Protein AF-A0A962SZ86-F1 (afdb_monomer_lite)

Secondary structure (DSSP, 8-state):
---SEEEES---HHHHHHHHHTTPEEEE--TT--HHHHHHHHHHHHHHT--TTHHHHHHHS---TTTTHHHHHT----

Radius of gyration: 17.13 Å; chains: 1; bounding box: 24×29×54 Å

Sequence (78 aa):
RDCAAVYCQAIGGSAIRQLLAVGVQPIRVEENVPVERLLNEAQAALKAGTAPWLPGVRRRRNDDPHRFEAMEAEGWQE

Foldseek 3Di:
DDALEDEDQDDDPVVCVVCVVVLYHYHHDHPPDDPVNVVVVQVVCVVVVNRPSNVSVVVVPPPPPCPCVVVVVVPDDD

Structure (mmCIF, N/CA/C/O backbone):
data_AF-A0A962SZ86-F1
#
_entry.id   AF-A0A962SZ86-F1
#
loop_
_atom_site.group_PDB
_atom_site.id
_atom_site.type_symbol
_atom_site.label_atom_id
_atom_site.label_alt_id
_atom_site.label_comp_id
_atom_site.label_asym_id
_atom_site.label_entity_id
_atom_site.label_seq_id
_atom_site.pdbx_PDB_ins_code
_atom_site.Cartn_x
_atom_site.Cartn_y
_atom_site.Cartn_z
_atom_site.occupancy
_atom_site.B_iso_or_equiv
_atom_site.auth_seq_id
_atom_site.auth_comp_id
_atom_site.auth_asym_id
_atom_site.auth_atom_id
_atom_site.pdbx_PDB_model_num
ATOM 1 N N . ARG A 1 1 ? -9.009 -5.631 -12.783 1.00 50.16 1 ARG A N 1
ATOM 2 C CA . ARG A 1 1 ? -8.565 -5.991 -11.404 1.00 50.16 1 ARG A CA 1
ATOM 3 C C . ARG A 1 1 ? -7.268 -5.215 -11.183 1.00 50.16 1 ARG A C 1
ATOM 5 O O . ARG A 1 1 ? -6.215 -5.713 -11.555 1.00 50.16 1 ARG A O 1
ATOM 12 N N . ASP A 1 2 ? -7.352 -3.993 -10.645 1.00 73.44 2 ASP A N 1
ATOM 13 C CA . ASP A 1 2 ? -6.403 -2.909 -10.992 1.00 73.44 2 ASP A CA 1
ATOM 14 C C . ASP A 1 2 ? -5.747 -2.225 -9.778 1.00 73.44 2 ASP A C 1
ATOM 16 O O . ASP A 1 2 ? -5.426 -1.040 -9.811 1.00 73.44 2 ASP A O 1
ATOM 20 N N . CYS A 1 3 ? -5.553 -2.945 -8.669 1.00 89.38 3 CYS A N 1
ATOM 21 C CA . CYS A 1 3 ? -5.008 -2.348 -7.446 1.00 89.38 3 CYS A CA 1
ATOM 22 C C . CYS A 1 3 ? -3.491 -2.555 -7.312 1.00 89.38 3 CYS A C 1
ATOM 24 O O . CYS A 1 3 ? -2.965 -3.666 -7.421 1.00 89.38 3 CYS A O 1
ATOM 26 N N . ALA A 1 4 ? -2.779 -1.471 -7.005 1.00 91.06 4 ALA A N 1
ATOM 27 C CA . ALA A 1 4 ? -1.352 -1.490 -6.697 1.00 91.06 4 ALA A CA 1
ATOM 28 C C . ALA A 1 4 ? -1.061 -1.986 -5.272 1.00 91.06 4 ALA A C 1
ATOM 30 O O . ALA A 1 4 ? -0.135 -2.768 -5.048 1.00 91.06 4 ALA A O 1
ATOM 31 N N . ALA A 1 5 ? -1.883 -1.536 -4.327 1.00 93.94 5 ALA A N 1
ATOM 32 C CA . ALA A 1 5 ? -1.748 -1.783 -2.903 1.00 93.94 5 ALA A CA 1
ATOM 33 C C . ALA A 1 5 ? -3.118 -1.844 -2.219 1.00 93.94 5 ALA A C 1
ATOM 35 O O . ALA A 1 5 ? -4.112 -1.364 -2.766 1.00 93.94 5 ALA A O 1
ATOM 36 N N . VAL A 1 6 ? -3.151 -2.423 -1.021 1.00 94.81 6 VAL A N 1
ATOM 37 C CA . VAL A 1 6 ? -4.319 -2.489 -0.135 1.00 94.81 6 VAL A CA 1
ATOM 38 C C . VAL A 1 6 ? -3.882 -2.028 1.249 1.00 94.81 6 VAL A C 1
ATOM 40 O O . VAL A 1 6 ? -2.950 -2.591 1.815 1.00 94.81 6 VAL A O 1
ATOM 43 N N . TYR A 1 7 ? -4.558 -1.020 1.794 1.00 96.06 7 TYR A N 1
ATOM 44 C CA . TYR A 1 7 ? -4.331 -0.529 3.153 1.00 96.06 7 TYR A CA 1
ATOM 45 C C . TYR A 1 7 ? -5.293 -1.245 4.108 1.00 96.06 7 TYR A C 1
ATOM 47 O O . TYR A 1 7 ? -6.500 -1.250 3.872 1.00 96.06 7 TYR A O 1
ATOM 55 N N . CYS A 1 8 ? -4.773 -1.881 5.159 1.00 95.25 8 CYS A N 1
ATOM 56 C CA . CYS A 1 8 ? -5.561 -2.710 6.075 1.00 95.25 8 CYS A CA 1
ATOM 57 C C . CYS A 1 8 ? -5.053 -2.622 7.521 1.00 95.25 8 CYS A C 1
ATOM 59 O O . CYS A 1 8 ? -3.847 -2.641 7.759 1.00 95.25 8 CYS A O 1
ATOM 61 N N . GLN A 1 9 ? -5.960 -2.578 8.501 1.00 95.81 9 GLN A N 1
ATOM 62 C CA . GLN A 1 9 ? -5.591 -2.639 9.926 1.00 95.81 9 GLN A CA 1
ATOM 63 C C . GLN A 1 9 ? -5.156 -4.052 10.336 1.00 95.81 9 GLN A C 1
ATOM 65 O O . GLN A 1 9 ? -4.167 -4.244 11.043 1.00 95.81 9 GLN A O 1
ATOM 70 N N . ALA A 1 10 ? -5.874 -5.058 9.835 1.00 94.94 10 ALA A N 1
ATOM 71 C CA . ALA A 1 10 ? -5.596 -6.462 10.079 1.00 94.94 10 ALA A CA 1
ATOM 72 C C . ALA A 1 10 ? -5.716 -7.268 8.784 1.00 94.94 10 ALA A C 1
ATOM 74 O O . ALA A 1 10 ? -6.600 -7.034 7.961 1.00 94.94 10 ALA A O 1
ATOM 75 N N . ILE A 1 11 ? -4.817 -8.235 8.619 1.00 95.81 11 ILE A N 1
ATOM 76 C CA . ILE A 1 11 ? -4.813 -9.164 7.493 1.00 95.81 11 ILE A CA 1
ATOM 77 C C . ILE A 1 11 ? -4.193 -10.495 7.930 1.00 95.81 11 ILE A C 1
ATOM 79 O O . ILE A 1 11 ? -3.192 -10.526 8.647 1.00 95.81 11 ILE A O 1
ATOM 83 N N . GLY A 1 12 ? -4.799 -11.606 7.511 1.00 96.94 12 GLY A N 1
ATOM 84 C CA . GLY A 1 12 ? -4.271 -12.945 7.771 1.00 96.94 12 GLY A CA 1
ATOM 85 C C . GLY A 1 12 ? -3.063 -13.280 6.888 1.00 96.94 12 GLY A C 1
ATOM 86 O O . GLY A 1 12 ? -2.951 -12.813 5.754 1.00 96.94 12 GLY A O 1
ATOM 87 N N . GLY A 1 13 ? -2.178 -14.156 7.372 1.00 96.62 13 GLY A N 1
ATOM 88 C CA . GLY A 1 13 ? -0.963 -14.542 6.640 1.00 96.62 13 GLY A CA 1
ATOM 89 C C . GLY A 1 13 ? -1.225 -15.188 5.272 1.00 96.62 13 GLY A C 1
ATOM 90 O O . GLY A 1 13 ? -0.458 -14.978 4.335 1.00 96.62 13 GLY A O 1
ATOM 91 N N . SER A 1 14 ? -2.324 -15.934 5.119 1.00 96.88 14 SER A N 1
ATOM 92 C CA . SER A 1 14 ? -2.739 -16.495 3.824 1.00 96.88 14 SER A CA 1
ATOM 93 C C . SER A 1 14 ? -3.117 -15.404 2.819 1.00 96.88 14 SER A C 1
ATOM 95 O O . SER A 1 14 ? -2.673 -15.456 1.675 1.00 96.88 14 SER A O 1
ATOM 97 N N . ALA A 1 15 ? -3.866 -14.388 3.254 1.00 96.31 15 ALA A N 1
ATOM 98 C CA . ALA A 1 15 ? -4.273 -13.265 2.416 1.00 96.31 15 ALA A CA 1
ATOM 99 C C . ALA A 1 15 ? -3.072 -12.414 1.976 1.00 96.31 15 ALA A C 1
ATOM 101 O O . ALA A 1 15 ? -2.999 -12.040 0.809 1.00 96.31 15 ALA A O 1
ATOM 102 N N . ILE A 1 16 ? -2.082 -12.192 2.854 1.00 95.81 16 ILE A N 1
ATOM 103 C CA . ILE A 1 16 ? -0.816 -11.536 2.474 1.00 95.81 16 ILE A CA 1
ATOM 104 C C . ILE A 1 16 ? -0.164 -12.279 1.302 1.00 95.81 16 ILE A C 1
ATOM 106 O O . ILE A 1 16 ? 0.156 -11.667 0.285 1.00 95.81 16 ILE A O 1
ATOM 110 N N . ARG A 1 17 ? 0.003 -13.604 1.415 1.00 96.06 17 ARG A N 1
ATOM 111 C CA . ARG A 1 17 ? 0.638 -14.411 0.357 1.00 96.06 17 ARG A CA 1
ATOM 112 C C . ARG A 1 17 ? -0.138 -14.342 -0.957 1.00 96.06 17 ARG A C 1
ATOM 114 O O . ARG A 1 17 ? 0.475 -14.221 -2.012 1.00 96.06 17 ARG A O 1
ATOM 121 N N . GLN A 1 18 ? -1.467 -14.384 -0.893 1.00 94.88 18 GLN A N 1
ATOM 122 C CA . GLN A 1 18 ? -2.324 -14.294 -2.076 1.00 94.88 18 GLN A CA 1
ATOM 123 C C . GLN A 1 18 ? -2.229 -12.924 -2.761 1.00 94.88 18 GLN A C 1
ATOM 125 O O . GLN A 1 18 ? -2.123 -12.873 -3.982 1.00 94.88 18 GLN A O 1
ATOM 130 N N . LEU A 1 19 ? -2.211 -11.823 -1.998 1.00 93.25 19 LEU A N 1
ATOM 131 C CA . LEU A 1 19 ? -2.042 -10.472 -2.545 1.00 93.25 19 LEU A CA 1
ATOM 132 C C . LEU A 1 19 ? -0.681 -10.307 -3.224 1.00 93.25 19 LEU A C 1
ATOM 134 O O . LEU A 1 19 ? -0.612 -9.840 -4.361 1.00 93.25 19 LEU A O 1
ATOM 138 N N . LEU A 1 20 ? 0.388 -10.762 -2.567 1.00 91.19 20 LEU A N 1
ATOM 139 C CA . LEU A 1 20 ? 1.738 -10.705 -3.125 1.00 91.19 20 LEU A CA 1
ATOM 140 C C . LEU A 1 20 ? 1.869 -11.548 -4.402 1.00 91.19 20 LEU A C 1
ATOM 142 O O . LEU A 1 20 ? 2.513 -11.101 -5.349 1.00 91.19 20 LEU A O 1
ATOM 146 N N . ALA A 1 21 ? 1.212 -12.712 -4.472 1.00 91.56 21 ALA A N 1
ATOM 147 C CA . ALA A 1 21 ? 1.211 -13.567 -5.663 1.00 91.56 21 ALA A CA 1
ATOM 148 C C . ALA A 1 21 ? 0.592 -12.885 -6.898 1.00 91.56 21 ALA A C 1
ATOM 150 O O . ALA A 1 21 ? 0.996 -13.170 -8.021 1.00 91.56 21 ALA A O 1
ATOM 151 N N . VAL A 1 22 ? -0.349 -11.955 -6.699 1.00 88.81 22 VAL A N 1
ATOM 152 C CA . VAL A 1 22 ? -0.931 -11.135 -7.779 1.00 88.81 22 VAL A CA 1
ATOM 153 C C . VAL A 1 22 ? -0.281 -9.749 -7.897 1.00 88.81 22 VAL A C 1
ATOM 155 O O . VAL A 1 22 ? -0.761 -8.894 -8.642 1.00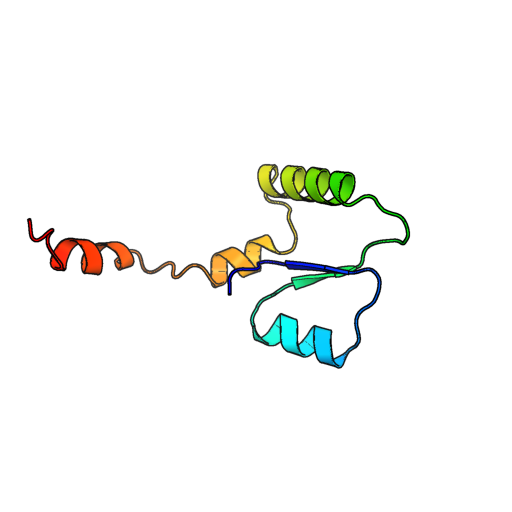 88.81 22 VAL A O 1
ATOM 158 N N . GLY A 1 23 ? 0.815 -9.508 -7.170 1.00 87.75 23 GLY A N 1
ATOM 159 C CA . GLY A 1 23 ? 1.602 -8.272 -7.195 1.00 87.75 23 GLY A CA 1
ATOM 160 C C . GLY A 1 23 ? 1.019 -7.106 -6.392 1.00 87.75 23 GLY A C 1
ATOM 161 O O . GLY A 1 23 ? 1.529 -5.992 -6.499 1.00 87.75 23 GLY A O 1
ATOM 162 N N . VAL A 1 24 ? -0.045 -7.323 -5.616 1.00 92.31 24 VAL A N 1
ATOM 163 C CA . VAL A 1 24 ? -0.680 -6.300 -4.773 1.00 92.31 24 VAL A CA 1
ATOM 164 C C . VAL A 1 24 ? 0.066 -6.199 -3.444 1.00 92.31 24 VAL A C 1
ATOM 166 O O . VAL A 1 24 ? 0.263 -7.203 -2.765 1.00 92.31 24 VAL A O 1
ATOM 169 N N . GLN A 1 25 ? 0.455 -4.986 -3.050 1.00 93.62 25 GLN A N 1
ATOM 170 C CA . GLN A 1 25 ? 1.164 -4.748 -1.790 1.00 93.62 25 GLN A CA 1
ATOM 171 C C . GLN A 1 25 ? 0.195 -4.502 -0.620 1.00 93.62 25 GLN A C 1
ATOM 173 O O . GLN A 1 25 ? -0.524 -3.502 -0.642 1.00 93.62 25 GLN A O 1
ATOM 178 N N . PRO A 1 26 ? 0.154 -5.361 0.413 1.00 95.19 26 PRO A N 1
ATOM 179 C CA . PRO A 1 26 ? -0.571 -5.065 1.642 1.00 95.19 26 PRO A CA 1
ATOM 180 C C . PRO A 1 26 ? 0.216 -4.071 2.507 1.00 95.19 26 PRO A C 1
ATOM 182 O O . PRO A 1 26 ? 1.412 -4.244 2.735 1.00 95.19 26 PRO A O 1
ATOM 185 N N . ILE A 1 27 ? -0.459 -3.044 3.015 1.00 95.12 27 ILE A N 1
ATOM 186 C CA . ILE A 1 27 ? 0.124 -1.996 3.857 1.00 95.12 27 ILE A CA 1
ATOM 187 C C . ILE A 1 27 ? -0.661 -1.953 5.157 1.00 95.12 27 ILE A C 1
ATOM 189 O O . ILE A 1 27 ? -1.876 -1.744 5.154 1.00 95.12 27 ILE A O 1
ATOM 193 N N . ARG A 1 28 ? 0.035 -2.166 6.273 1.00 94.38 28 ARG A N 1
ATOM 194 C CA . ARG A 1 28 ? -0.583 -2.076 7.591 1.00 94.38 28 ARG A CA 1
ATOM 195 C C . ARG A 1 28 ? -0.817 -0.616 7.956 1.00 94.38 28 ARG A C 1
ATOM 197 O O . ARG A 1 28 ? 0.075 0.207 7.779 1.00 94.38 28 ARG A O 1
ATOM 204 N N . VAL A 1 29 ? -2.011 -0.322 8.457 1.00 96.25 29 VAL A N 1
ATOM 205 C CA . VAL A 1 29 ? -2.364 0.995 8.993 1.00 96.25 29 VAL A CA 1
ATOM 206 C C . VAL A 1 29 ? -2.729 0.880 10.461 1.00 96.25 29 VAL A C 1
ATOM 208 O O . VAL A 1 29 ? -3.226 -0.159 10.901 1.00 96.25 29 VAL A O 1
ATOM 211 N N . GLU A 1 30 ? -2.482 1.953 11.202 1.00 95.50 30 GLU A N 1
ATOM 212 C CA . GLU A 1 30 ? -2.913 2.062 12.591 1.00 95.50 30 GLU A CA 1
ATOM 213 C C . GLU A 1 30 ? -4.443 2.140 12.693 1.00 95.50 30 GLU A C 1
ATOM 215 O O . GLU A 1 30 ? -5.159 2.458 11.732 1.00 95.50 30 GLU A O 1
ATOM 220 N N . GLU A 1 31 ? -4.959 1.831 13.878 1.00 94.06 31 GLU A N 1
ATOM 221 C CA . GLU A 1 31 ? -6.386 1.949 14.153 1.00 94.06 31 GLU A CA 1
ATOM 222 C C . GLU A 1 31 ? -6.830 3.422 14.148 1.00 94.06 31 GLU A C 1
ATOM 224 O O . GLU A 1 31 ? -6.058 4.323 14.473 1.00 94.06 31 GLU A O 1
ATOM 229 N N . ASN A 1 32 ? -8.085 3.678 13.764 1.00 94.88 32 ASN A N 1
ATOM 230 C CA . ASN A 1 32 ? -8.697 5.016 13.732 1.00 94.88 32 ASN A CA 1
ATOM 231 C C . ASN A 1 32 ? -8.010 6.053 12.824 1.00 94.88 32 ASN A C 1
ATOM 233 O O . ASN A 1 32 ? -8.295 7.246 12.927 1.00 94.88 32 ASN A O 1
ATOM 237 N N . VAL A 1 33 ? -7.142 5.631 11.899 1.00 95.94 33 VAL A N 1
ATOM 238 C CA . VAL A 1 33 ? -6.580 6.536 10.890 1.00 95.94 33 VAL A CA 1
ATOM 239 C C . VAL A 1 33 ? -7.647 6.860 9.833 1.00 95.94 33 VAL A C 1
ATOM 241 O O . VAL A 1 33 ? -8.147 5.940 9.180 1.00 95.94 33 VAL A O 1
ATOM 244 N N . PRO A 1 3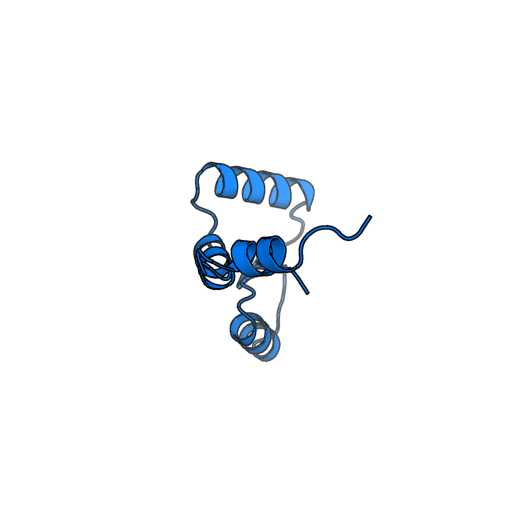4 ? -7.989 8.145 9.610 1.00 96.94 34 PRO A N 1
ATOM 245 C CA . PRO A 1 34 ? -8.953 8.522 8.583 1.00 96.94 34 PRO A CA 1
ATOM 246 C C . PRO A 1 34 ? -8.457 8.158 7.184 1.00 96.94 34 PRO A C 1
ATOM 248 O O . PRO A 1 34 ? -7.292 8.381 6.846 1.00 96.94 34 PRO A O 1
ATOM 251 N N . VAL A 1 35 ? -9.363 7.676 6.332 1.00 95.88 35 VAL A N 1
ATOM 252 C CA . VAL A 1 35 ? -9.047 7.344 4.932 1.00 95.88 35 VAL A CA 1
ATOM 253 C C . VAL A 1 35 ? -8.473 8.555 4.192 1.00 95.88 35 VAL A C 1
ATOM 255 O O . VAL A 1 35 ? -7.520 8.416 3.435 1.00 95.88 35 VAL A O 1
ATOM 258 N N . GLU A 1 36 ? -8.978 9.757 4.466 1.00 97.88 36 GLU A N 1
ATOM 259 C CA . GLU A 1 36 ? -8.487 11.014 3.883 1.00 97.88 36 GLU A CA 1
ATOM 260 C C . GLU A 1 36 ? -7.001 11.257 4.170 1.00 97.88 36 GLU A C 1
ATOM 262 O O . GLU A 1 36 ? -6.250 11.659 3.281 1.00 97.88 36 GLU A O 1
ATOM 267 N N . ARG A 1 37 ? -6.543 10.953 5.392 1.00 97.19 37 ARG A N 1
ATOM 268 C CA . ARG A 1 37 ? -5.124 11.045 5.757 1.00 97.19 37 ARG A CA 1
ATOM 269 C C . ARG A 1 37 ? -4.296 10.042 4.956 1.00 97.19 37 ARG A C 1
ATOM 271 O O . ARG A 1 37 ? -3.290 10.434 4.371 1.00 97.19 37 ARG A O 1
ATOM 278 N N . LEU A 1 38 ? -4.744 8.787 4.877 1.00 96.38 38 LEU A N 1
ATOM 279 C CA . LEU A 1 38 ? -4.061 7.740 4.106 1.00 96.38 38 LEU A CA 1
ATOM 280 C C . LEU A 1 38 ? -3.961 8.099 2.619 1.00 96.38 38 LEU A C 1
ATOM 282 O O . LEU A 1 38 ? -2.923 7.883 1.997 1.00 96.38 38 LEU A O 1
ATOM 286 N N . LEU A 1 39 ? -5.020 8.681 2.052 1.00 96.31 39 LEU A N 1
ATOM 287 C CA . LEU A 1 39 ? -5.034 9.150 0.669 1.00 96.31 39 LEU A CA 1
ATOM 288 C C . LEU A 1 39 ? -4.043 10.296 0.455 1.00 96.31 39 LEU A C 1
ATOM 290 O O . LEU A 1 39 ? -3.269 10.249 -0.501 1.00 96.31 39 LEU A O 1
ATOM 294 N N . ASN A 1 40 ? -4.018 11.287 1.349 1.00 97.75 40 ASN A N 1
ATOM 295 C CA . ASN A 1 40 ? -3.083 12.410 1.264 1.00 97.75 40 ASN A CA 1
ATOM 296 C C . ASN A 1 40 ? -1.621 11.942 1.350 1.00 97.75 40 ASN A C 1
ATOM 298 O O . ASN A 1 40 ? -0.789 12.357 0.542 1.00 97.75 40 ASN A O 1
ATOM 302 N N . GLU A 1 41 ? -1.312 11.036 2.280 1.00 95.75 41 GLU A N 1
ATOM 303 C CA . GLU A 1 41 ? 0.024 10.448 2.433 1.00 95.75 41 GLU A CA 1
ATOM 304 C C . GLU A 1 41 ? 0.421 9.621 1.200 1.00 95.75 41 GLU A C 1
ATOM 306 O O . GLU A 1 41 ? 1.528 9.772 0.676 1.00 95.75 41 GLU A O 1
ATOM 311 N N . ALA A 1 42 ? -0.497 8.809 0.666 1.00 95.06 42 ALA A N 1
ATOM 312 C CA . ALA A 1 42 ? -0.265 8.038 -0.552 1.00 95.06 42 ALA A CA 1
ATOM 313 C C . ALA A 1 42 ? -0.007 8.945 -1.767 1.00 95.06 42 ALA A C 1
ATOM 315 O O . ALA A 1 42 ? 0.924 8.702 -2.535 1.00 95.06 42 ALA A O 1
ATOM 316 N N . GLN A 1 43 ? -0.789 10.014 -1.935 1.00 95.69 43 GLN A N 1
ATOM 317 C CA . GLN A 1 43 ? -0.606 10.991 -3.010 1.00 95.69 43 GLN A CA 1
ATOM 318 C C . GLN A 1 43 ? 0.717 11.753 -2.883 1.00 95.69 43 GLN A C 1
ATOM 320 O O . GLN A 1 43 ? 1.389 11.982 -3.891 1.00 95.69 43 GLN A O 1
ATOM 325 N N . ALA A 1 44 ? 1.117 12.130 -1.667 1.00 96.88 44 ALA A N 1
ATOM 326 C CA . ALA A 1 44 ? 2.405 12.769 -1.419 1.00 96.88 44 ALA A CA 1
ATOM 327 C C . ALA A 1 44 ? 3.573 11.831 -1.770 1.00 96.88 44 ALA A C 1
ATOM 329 O O . ALA A 1 44 ? 4.474 12.223 -2.513 1.00 96.88 44 ALA A O 1
ATOM 330 N N . ALA A 1 45 ? 3.518 10.572 -1.324 1.00 95.00 45 ALA A N 1
ATOM 331 C CA . ALA A 1 45 ? 4.526 9.562 -1.642 1.00 95.00 45 ALA A CA 1
ATOM 332 C C . ALA A 1 45 ? 4.589 9.245 -3.145 1.00 95.00 45 ALA A C 1
ATOM 334 O O . ALA A 1 45 ? 5.667 9.019 -3.692 1.00 95.00 45 ALA A O 1
ATOM 335 N N . LEU A 1 46 ? 3.447 9.266 -3.840 1.00 92.75 46 LEU A N 1
ATOM 336 C CA . LEU A 1 46 ? 3.392 9.128 -5.296 1.00 92.75 46 LEU A CA 1
ATOM 337 C C . LEU A 1 46 ? 4.107 10.275 -6.006 1.00 92.75 46 LEU A C 1
ATOM 339 O O . LEU A 1 46 ? 4.939 10.022 -6.874 1.00 92.75 46 LEU A O 1
ATOM 343 N N . LYS A 1 47 ? 3.818 11.522 -5.617 1.00 94.38 47 LYS A N 1
ATOM 344 C CA . LYS A 1 47 ? 4.470 12.717 -6.177 1.00 94.38 47 LYS A CA 1
ATOM 345 C C . LYS A 1 47 ? 5.979 12.710 -5.925 1.00 94.38 47 LYS A C 1
ATOM 347 O O . LYS A 1 47 ? 6.741 13.088 -6.805 1.00 94.38 47 LYS A O 1
ATOM 352 N N . ALA A 1 48 ? 6.401 12.240 -4.752 1.00 95.31 48 ALA A N 1
ATOM 353 C CA . ALA A 1 48 ? 7.809 12.098 -4.391 1.00 95.31 48 ALA A CA 1
ATOM 354 C C . ALA A 1 48 ? 8.487 10.860 -5.014 1.00 95.31 48 ALA A C 1
ATOM 356 O O . ALA A 1 48 ? 9.703 10.717 -4.922 1.00 95.31 48 ALA A O 1
ATOM 357 N N . GLY A 1 49 ? 7.725 9.940 -5.617 1.00 92.94 49 GLY A N 1
ATOM 358 C CA . GLY A 1 49 ? 8.242 8.671 -6.134 1.00 92.94 49 GLY A CA 1
ATOM 359 C C . GLY A 1 49 ? 8.675 7.671 -5.053 1.00 92.94 49 GLY A C 1
ATOM 360 O O . GLY A 1 49 ? 9.323 6.677 -5.371 1.00 92.94 49 GLY A O 1
ATOM 361 N N . THR A 1 50 ? 8.318 7.906 -3.790 1.00 94.06 50 THR A N 1
ATOM 362 C CA . THR A 1 50 ? 8.728 7.108 -2.622 1.00 94.06 50 THR A CA 1
ATOM 363 C C . THR A 1 50 ? 7.677 6.092 -2.179 1.00 94.06 50 THR A C 1
ATOM 365 O O . THR A 1 50 ? 7.891 5.367 -1.208 1.00 94.06 50 THR A O 1
ATOM 368 N N . ALA A 1 51 ? 6.535 6.008 -2.872 1.00 93.31 51 ALA A N 1
ATOM 369 C CA . ALA A 1 51 ? 5.489 5.050 -2.532 1.00 93.31 51 ALA A CA 1
ATOM 370 C C . ALA A 1 51 ? 6.025 3.599 -2.598 1.00 93.31 51 ALA A C 1
ATOM 372 O O . ALA A 1 51 ? 6.515 3.171 -3.647 1.00 93.31 51 ALA A O 1
ATOM 373 N N . PRO A 1 52 ? 5.896 2.799 -1.521 1.00 88.44 52 PRO A N 1
ATOM 374 C CA . PRO A 1 52 ? 6.558 1.492 -1.407 1.00 88.44 52 PRO A CA 1
ATOM 375 C C . PRO A 1 52 ? 6.054 0.463 -2.428 1.00 88.44 52 PRO A C 1
ATOM 377 O O . PRO A 1 52 ? 6.753 -0.482 -2.783 1.00 88.44 52 PRO A O 1
ATOM 380 N N . TRP A 1 53 ? 4.840 0.658 -2.939 1.00 91.19 53 TRP A N 1
ATOM 381 C CA . TRP A 1 53 ? 4.213 -0.195 -3.944 1.00 91.19 53 TRP A CA 1
ATOM 382 C C . TRP A 1 53 ? 4.501 0.226 -5.389 1.00 91.19 53 TRP A C 1
ATOM 384 O O . TRP A 1 53 ? 4.205 -0.526 -6.322 1.00 91.19 53 TRP A O 1
ATOM 394 N N . LEU A 1 54 ? 5.113 1.395 -5.597 1.00 89.12 54 LEU A N 1
ATOM 395 C CA . LEU A 1 54 ? 5.407 1.940 -6.922 1.00 89.12 54 LEU A CA 1
ATOM 396 C C . LEU A 1 54 ? 6.306 1.025 -7.779 1.00 89.12 54 LEU A C 1
ATOM 398 O O . LEU A 1 54 ? 6.003 0.863 -8.965 1.00 89.12 54 LEU A O 1
ATOM 402 N N . PRO A 1 55 ? 7.348 0.354 -7.238 1.00 83.56 55 PRO A N 1
ATOM 403 C CA . PRO A 1 55 ? 8.151 -0.589 -8.021 1.00 83.56 55 PRO A CA 1
ATOM 404 C C . PRO A 1 55 ? 7.334 -1.772 -8.566 1.00 83.56 55 PRO A C 1
ATOM 406 O O . PRO A 1 55 ? 7.575 -2.232 -9.681 1.00 83.56 55 PRO A O 1
ATOM 409 N N . GLY A 1 56 ? 6.339 -2.246 -7.807 1.00 79.94 56 GLY A N 1
ATOM 410 C CA . GLY A 1 56 ? 5.456 -3.340 -8.224 1.00 79.94 56 GLY A CA 1
ATOM 411 C C . GLY A 1 56 ? 4.480 -2.937 -9.332 1.00 79.94 56 GLY A C 1
ATOM 412 O O . GLY A 1 56 ? 4.136 -3.758 -10.178 1.00 79.94 56 GLY A O 1
ATOM 413 N N . VAL A 1 57 ? 4.065 -1.667 -9.369 1.00 79.38 57 VAL A N 1
ATOM 414 C CA . VAL A 1 57 ? 3.241 -1.121 -10.462 1.00 79.38 57 VAL A CA 1
ATOM 415 C C . VAL A 1 57 ? 4.037 -1.032 -11.754 1.00 79.38 57 VAL A C 1
ATOM 417 O O . VAL A 1 57 ? 3.534 -1.441 -12.794 1.00 79.38 57 VAL A O 1
ATOM 420 N N . ARG A 1 58 ? 5.286 -0.555 -11.689 1.00 72.12 58 ARG A N 1
ATOM 421 C CA . ARG A 1 58 ? 6.168 -0.474 -12.865 1.00 72.12 58 ARG A CA 1
ATOM 422 C C . ARG A 1 58 ? 6.363 -1.845 -13.509 1.00 72.12 58 ARG A C 1
ATOM 424 O O . ARG A 1 58 ? 6.135 -1.978 -14.695 1.00 72.12 58 ARG A O 1
ATOM 431 N N . ARG A 1 59 ? 6.633 -2.883 -12.707 1.00 68.31 59 ARG A N 1
ATOM 432 C CA . ARG A 1 59 ? 6.747 -4.272 -13.197 1.00 68.31 59 ARG A CA 1
ATOM 433 C C . ARG A 1 59 ? 5.467 -4.835 -13.822 1.00 68.31 59 ARG A C 1
ATOM 435 O O . ARG A 1 59 ? 5.557 -5.735 -14.645 1.00 68.31 59 ARG A O 1
ATOM 442 N N . ARG A 1 60 ? 4.289 -4.380 -13.378 1.00 68.00 60 ARG A N 1
ATOM 443 C CA . ARG A 1 60 ? 2.989 -4.831 -13.907 1.00 68.00 60 ARG A CA 1
ATOM 444 C C . ARG A 1 60 ? 2.541 -4.054 -15.135 1.00 68.00 60 ARG A C 1
ATOM 446 O O . ARG A 1 60 ? 1.674 -4.531 -15.862 1.00 68.00 60 ARG A O 1
ATOM 453 N N . ARG A 1 61 ? 3.105 -2.870 -15.372 1.00 65.81 61 ARG A N 1
ATOM 454 C CA . ARG A 1 61 ? 2.941 -2.199 -16.652 1.00 65.81 61 ARG A CA 1
ATOM 455 C C . ARG A 1 61 ? 3.632 -3.084 -17.684 1.00 65.81 61 ARG A C 1
ATOM 457 O O . ARG A 1 61 ? 4.798 -3.425 -17.516 1.00 65.81 61 ARG A O 1
ATOM 464 N N . ASN A 1 62 ? 2.891 -3.511 -18.704 1.00 60.88 62 ASN A N 1
ATOM 465 C CA . ASN A 1 62 ? 3.517 -4.096 -19.876 1.00 60.88 62 ASN A CA 1
ATOM 466 C C . ASN A 1 62 ? 4.359 -2.973 -20.498 1.00 60.88 62 ASN A C 1
ATOM 468 O O . ASN A 1 62 ? 3.817 -2.083 -21.152 1.00 60.88 62 ASN A O 1
ATOM 472 N N . ASP A 1 63 ? 5.649 -2.956 -20.176 1.00 59.19 63 ASP A N 1
ATOM 473 C CA . ASP A 1 63 ? 6.628 -2.001 -20.695 1.00 59.19 63 ASP A CA 1
ATOM 474 C C . ASP A 1 63 ? 7.024 -2.341 -22.139 1.00 59.19 63 ASP A C 1
ATOM 476 O O . ASP A 1 63 ? 7.990 -1.784 -22.649 1.00 59.19 63 ASP A O 1
ATOM 480 N N . ASP A 1 64 ? 6.269 -3.226 -22.802 1.00 66.25 64 ASP A N 1
ATOM 481 C CA . ASP A 1 64 ? 6.340 -3.431 -24.240 1.00 66.25 64 ASP A CA 1
ATOM 482 C C . ASP A 1 64 ? 6.228 -2.068 -24.955 1.00 66.25 64 ASP A C 1
ATOM 484 O O . ASP A 1 64 ? 5.159 -1.433 -24.919 1.00 66.25 64 ASP A O 1
ATOM 488 N N . PRO A 1 65 ? 7.326 -1.586 -25.570 1.00 66.50 65 PRO A N 1
ATOM 489 C CA . PRO A 1 65 ? 7.345 -0.326 -26.304 1.00 66.50 65 PRO A CA 1
ATOM 490 C C . PRO A 1 65 ? 6.359 -0.339 -27.475 1.00 66.50 65 PRO A C 1
ATOM 492 O O . PRO A 1 65 ? 5.869 0.715 -27.872 1.00 66.50 65 PRO A O 1
ATOM 495 N N . HIS A 1 66 ? 6.029 -1.536 -27.967 1.00 69.44 66 HIS A N 1
ATOM 496 C CA . HIS A 1 66 ? 5.220 -1.798 -29.147 1.00 69.44 66 HIS A CA 1
ATOM 497 C C . HIS A 1 66 ? 3.748 -2.093 -28.808 1.00 69.44 66 HIS A C 1
ATOM 499 O O . HIS A 1 66 ? 2.942 -2.354 -29.696 1.00 69.44 66 HIS A O 1
ATOM 505 N N . ARG A 1 67 ? 3.322 -1.988 -27.537 1.00 69.12 67 ARG A N 1
ATOM 506 C CA . ARG A 1 67 ? 1.913 -2.245 -27.148 1.00 69.12 67 ARG A CA 1
ATOM 507 C C . AR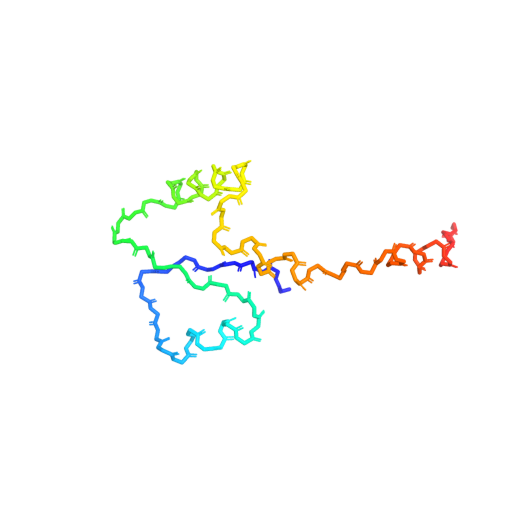G A 1 67 ? 0.891 -1.326 -27.821 1.00 69.12 67 ARG A C 1
ATOM 509 O O . ARG A 1 67 ? -0.296 -1.635 -27.824 1.00 69.12 67 ARG A O 1
ATOM 516 N N . PHE A 1 68 ? 1.343 -0.182 -28.331 1.00 69.69 68 PHE A N 1
ATOM 517 C CA . PHE A 1 68 ? 0.521 0.746 -29.102 1.00 69.69 68 PHE A CA 1
ATOM 518 C C . PHE A 1 68 ? 0.574 0.469 -30.613 1.00 69.69 68 PHE A C 1
ATOM 520 O O . PHE A 1 68 ? -0.314 0.923 -31.322 1.00 69.69 68 PHE A O 1
ATOM 527 N N . GLU A 1 69 ? 1.535 -0.319 -31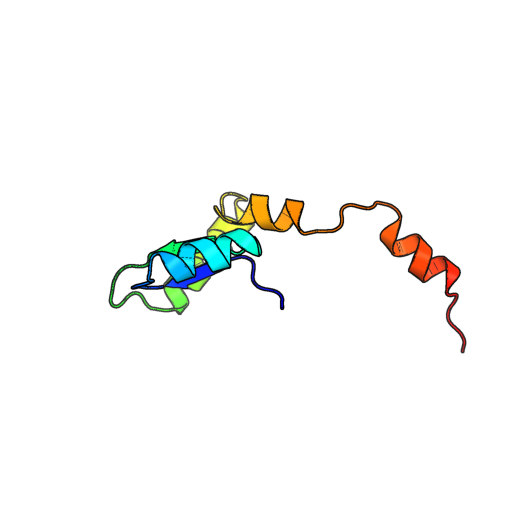.105 1.00 74.00 69 GLU A N 1
ATOM 528 C CA . GLU A 1 69 ? 1.621 -0.701 -32.525 1.00 74.00 69 GLU A CA 1
ATOM 529 C C . GLU A 1 69 ? 0.518 -1.685 -32.912 1.00 74.00 69 GLU A C 1
ATOM 531 O O . GLU A 1 69 ? -0.009 -1.618 -34.016 1.00 74.00 69 GLU A O 1
ATOM 536 N N . ALA A 1 70 ? 0.094 -2.552 -31.987 1.00 65.56 70 ALA A N 1
ATOM 537 C CA . ALA A 1 70 ? -1.083 -3.395 -32.197 1.00 65.56 70 ALA A CA 1
ATOM 538 C C . ALA A 1 70 ? -2.359 -2.553 -32.407 1.00 65.56 70 ALA A C 1
ATOM 540 O O . ALA A 1 70 ? -3.177 -2.878 -33.259 1.00 65.56 70 ALA A O 1
ATOM 541 N N . MET A 1 71 ? -2.491 -1.431 -31.686 1.00 65.62 71 MET A N 1
ATOM 542 C CA . MET A 1 71 ? -3.586 -0.467 -31.872 1.00 65.62 71 MET A CA 1
ATOM 543 C C . MET A 1 71 ? -3.451 0.345 -33.169 1.00 65.62 71 MET A C 1
ATOM 545 O O . MET A 1 71 ? -4.459 0.730 -33.751 1.00 65.62 71 MET A O 1
ATOM 549 N N . GLU A 1 72 ? -2.227 0.617 -33.625 1.00 69.75 72 GLU A N 1
ATOM 550 C CA . GLU A 1 72 ? -1.964 1.295 -34.902 1.00 69.75 72 GLU A CA 1
ATOM 551 C C . GLU A 1 72 ? -2.290 0.387 -36.100 1.00 69.75 72 GLU A C 1
ATOM 553 O O . GLU A 1 72 ? -2.918 0.827 -37.062 1.00 69.75 72 GLU A O 1
ATOM 558 N N . ALA A 1 73 ? -1.937 -0.899 -36.010 1.00 67.88 73 ALA A N 1
ATOM 559 C CA . ALA A 1 73 ? -2.224 -1.907 -37.029 1.00 67.88 73 ALA A CA 1
ATOM 560 C C . ALA A 1 73 ? -3.723 -2.228 -37.159 1.00 67.88 73 ALA A C 1
ATOM 562 O O . ALA A 1 73 ? -4.173 -2.611 -38.238 1.00 67.88 73 ALA A O 1
ATOM 563 N N . GLU A 1 74 ? -4.499 -2.053 -36.084 1.00 66.38 74 GLU A N 1
ATOM 564 C CA . GLU A 1 74 ? -5.954 -2.245 -36.085 1.00 66.38 74 GLU A CA 1
ATOM 565 C C . GLU A 1 74 ? -6.734 -1.113 -36.765 1.00 66.38 74 GLU A C 1
ATOM 567 O O . GLU A 1 74 ? -7.933 -1.288 -36.944 1.00 66.38 74 GLU A O 1
ATOM 572 N N . GLY A 1 75 ? -6.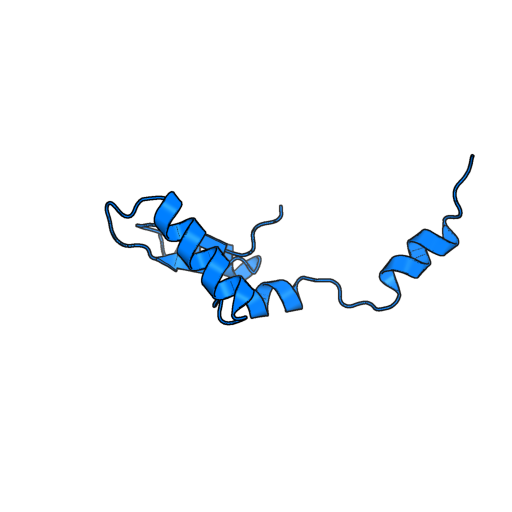069 -0.017 -37.174 1.00 62.47 75 GLY A N 1
ATOM 573 C CA . GLY A 1 75 ? -6.563 1.024 -38.086 1.00 62.47 75 GLY A CA 1
ATOM 574 C C . GLY A 1 75 ? -8.049 1.368 -37.948 1.00 62.47 75 GLY A C 1
ATOM 575 O O . GLY A 1 75 ? -8.883 0.663 -38.501 1.00 62.47 75 GLY A O 1
ATOM 576 N N . TRP A 1 76 ? -8.375 2.477 -37.271 1.00 73.19 76 TRP A N 1
ATOM 577 C CA . TRP A 1 76 ? -9.747 2.971 -37.057 1.00 73.19 76 TRP A CA 1
ATOM 578 C C . TRP A 1 76 ? -10.676 2.704 -38.256 1.00 73.19 76 TRP A C 1
ATOM 580 O O . TRP A 1 76 ? -10.577 3.376 -39.282 1.00 73.19 76 TRP A O 1
ATOM 590 N N . GLN A 1 77 ? -11.561 1.709 -38.131 1.00 65.00 77 GLN A N 1
ATOM 591 C CA . GLN A 1 77 ? -12.661 1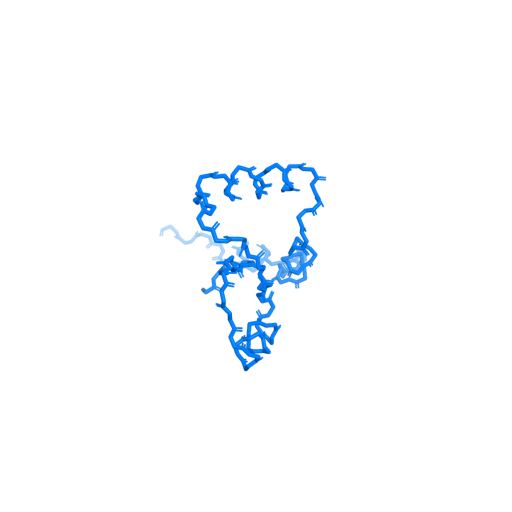.523 -39.073 1.00 65.00 77 GLN A CA 1
ATOM 592 C C . GLN A 1 77 ? -13.761 2.517 -38.710 1.00 65.00 77 GLN A C 1
ATOM 594 O O . GLN A 1 77 ? -14.244 2.520 -37.577 1.00 65.00 77 GLN A O 1
ATOM 599 N N . GLU A 1 78 ? -14.077 3.381 -39.667 1.00 56.06 78 GLU A N 1
ATOM 600 C CA . GLU A 1 78 ? -15.088 4.438 -39.573 1.00 56.06 78 GLU A CA 1
ATOM 601 C C . GLU A 1 78 ? -16.521 3.891 -39.511 1.00 56.06 78 GLU A C 1
ATOM 603 O O . GLU A 1 78 ? -16.810 2.883 -40.203 1.00 56.06 78 GLU A O 1
#

pLDDT: mean 85.59, std 13.25, range [50.16, 97.88]